Protein AF-A0A5C8BKN3-F1 (afdb_monomer_lite)

Foldseek 3Di:
DDPDPVRVVVVVVVVVCCQQQPAQDVVVVGHHNVPDD

Radius of gyration: 13.1 Å; chains: 1; bounding box: 30×18×30 Å

Sequence (37 aa):
LFESIEQVKQQSTQWLWMYNNVRPHMANGGIPPVFKK

Structure (mmCIF, N/CA/C/O backbone):
data_AF-A0A5C8BKN3-F1
#
_entry.id   AF-A0A5C8BKN3-F1
#
loop_
_atom_site.group_PDB
_atom_site.id
_atom_site.type_symbol
_atom_site.label_atom_id
_atom_site.label_alt_id
_atom_site.label_comp_id
_atom_site.label_asym_id
_atom_site.label_entity_id
_atom_site.label_seq_id
_atom_site.pdbx_PDB_ins_code
_atom_site.Cartn_x
_atom_site.Cartn_y
_atom_site.Cartn_z
_atom_site.occupancy
_atom_site.B_iso_or_equiv
_atom_site.auth_seq_id
_atom_site.auth_comp_id
_atom_site.auth_asym_id
_atom_site.auth_atom_id
_atom_site.pdbx_PDB_model_num
ATOM 1 N N . LEU A 1 1 ? -16.735 9.138 6.036 1.00 85.50 1 LEU A N 1
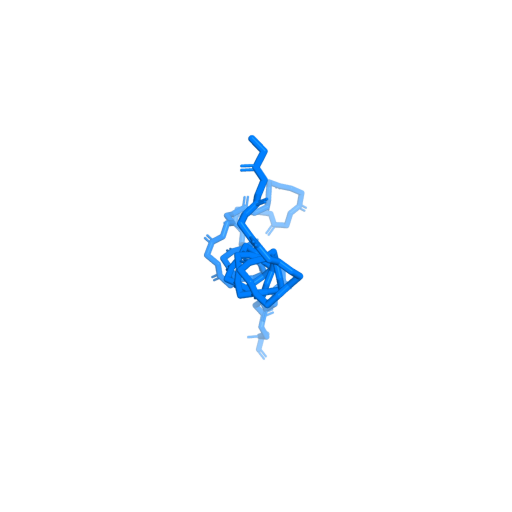ATOM 2 C CA . LEU A 1 1 ? -15.902 8.558 7.118 1.00 85.50 1 LEU A CA 1
ATOM 3 C C . LEU A 1 1 ? -15.934 7.042 6.972 1.00 85.50 1 LEU A C 1
ATOM 5 O O . LEU A 1 1 ? -16.924 6.546 6.454 1.00 85.50 1 LEU A O 1
ATOM 9 N N . PHE A 1 2 ? -14.866 6.338 7.354 1.00 95.38 2 PHE A N 1
ATOM 10 C CA . PHE A 1 2 ? -14.825 4.871 7.315 1.00 95.38 2 PHE A CA 1
ATOM 11 C C . PHE A 1 2 ? -15.651 4.261 8.450 1.00 95.38 2 PHE A C 1
ATOM 13 O O . PHE A 1 2 ? -15.787 4.865 9.512 1.00 95.38 2 PHE A O 1
ATOM 20 N N . GLU A 1 3 ? -16.167 3.060 8.220 1.00 96.31 3 GLU A N 1
ATOM 21 C CA . GLU A 1 3 ? -17.051 2.333 9.132 1.00 96.31 3 GLU A CA 1
ATOM 22 C C . GLU A 1 3 ? -16.271 1.550 10.196 1.00 96.31 3 GLU A C 1
ATOM 24 O O . GLU A 1 3 ? -16.766 1.339 11.300 1.00 96.31 3 GLU A O 1
ATOM 29 N N . SER A 1 4 ? -15.038 1.12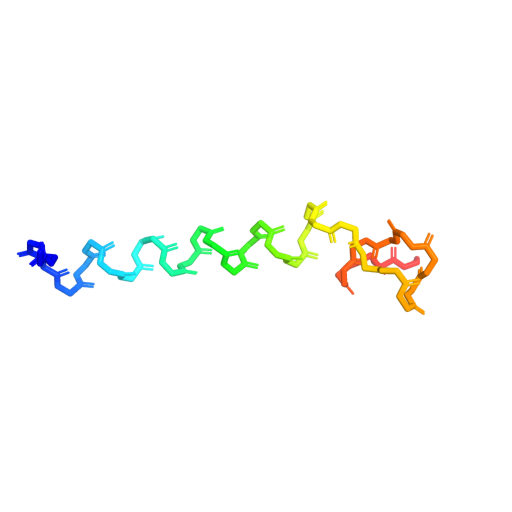5 9.895 1.00 98.19 4 SER A N 1
ATOM 30 C CA . SER A 1 4 ? -14.164 0.438 10.853 1.00 98.19 4 SER A CA 1
ATOM 31 C C . SER A 1 4 ? -12.689 0.474 10.443 1.00 98.19 4 SER A C 1
ATOM 33 O O . SER A 1 4 ? -12.345 0.712 9.284 1.00 98.19 4 SER A O 1
ATOM 35 N N . ILE A 1 5 ? -11.800 0.165 11.392 1.00 98.19 5 ILE A N 1
ATOM 36 C CA . ILE A 1 5 ? -10.366 -0.037 11.122 1.00 98.19 5 ILE A CA 1
ATOM 37 C C . ILE A 1 5 ? -10.154 -1.188 10.131 1.00 98.19 5 ILE A C 1
ATOM 39 O O . ILE A 1 5 ? -9.276 -1.113 9.273 1.00 98.19 5 ILE A O 1
ATOM 43 N N . GLU A 1 6 ? -10.966 -2.242 10.221 1.00 98.25 6 GLU A N 1
ATOM 44 C CA . GLU A 1 6 ? -10.848 -3.396 9.332 1.00 98.25 6 GLU A CA 1
ATOM 45 C C . GLU A 1 6 ? -11.185 -3.021 7.884 1.00 98.25 6 GLU A C 1
ATOM 47 O O . GLU A 1 6 ? -10.444 -3.375 6.968 1.00 98.25 6 GLU A O 1
ATOM 52 N N . GLN A 1 7 ? -12.208 -2.185 7.679 1.00 97.94 7 GLN A N 1
ATOM 53 C CA . GLN A 1 7 ? -12.541 -1.640 6.362 1.00 97.94 7 GLN A CA 1
ATOM 54 C C . GLN A 1 7 ? -11.375 -0.828 5.766 1.00 97.94 7 GLN A C 1
ATOM 56 O O . GLN A 1 7 ? -11.084 -0.933 4.572 1.00 97.94 7 GLN A O 1
ATOM 61 N N . VAL A 1 8 ? -10.693 -0.016 6.581 1.00 97.75 8 VAL A N 1
ATOM 62 C CA . VAL A 1 8 ? -9.532 0.778 6.140 1.00 97.75 8 VAL A CA 1
ATOM 63 C C . VAL A 1 8 ? -8.351 -0.120 5.794 1.00 97.75 8 VAL A C 1
ATOM 65 O O . VAL A 1 8 ? -7.692 0.102 4.777 1.00 97.75 8 VAL A O 1
ATOM 68 N N . LYS A 1 9 ? -8.088 -1.153 6.602 1.00 98.44 9 LYS A N 1
ATOM 69 C CA . LYS A 1 9 ? -7.017 -2.122 6.339 1.00 98.44 9 LYS A CA 1
ATOM 70 C C . LYS A 1 9 ? -7.240 -2.847 5.018 1.00 98.44 9 LYS A C 1
ATOM 72 O O . LYS A 1 9 ? -6.329 -2.862 4.198 1.00 98.44 9 LYS A O 1
ATOM 77 N N . GLN A 1 10 ? -8.443 -3.366 4.778 1.00 98.31 10 GLN A N 1
ATOM 78 C CA . GLN A 1 10 ? -8.771 -4.072 3.535 1.00 98.31 10 GLN A CA 1
ATOM 79 C C . GLN A 1 10 ? -8.559 -3.185 2.303 1.00 98.31 10 GLN A C 1
ATOM 81 O O . GLN A 1 10 ? -7.870 -3.584 1.362 1.00 98.31 10 GLN A O 1
ATOM 86 N N . GLN A 1 11 ? -9.062 -1.948 2.345 1.00 97.94 11 GLN A N 1
ATOM 87 C CA . GLN A 1 11 ? -8.861 -0.976 1.267 1.00 97.94 11 GLN A CA 1
ATOM 88 C C . GLN A 1 11 ? -7.379 -0.632 1.064 1.00 97.94 11 GLN A C 1
ATOM 90 O O . GLN A 1 11 ? -6.905 -0.587 -0.071 1.00 97.94 11 GLN A O 1
ATOM 95 N N . SER A 1 12 ? -6.627 -0.436 2.150 1.00 97.81 12 SER A N 1
ATOM 96 C CA . SER A 1 12 ? -5.193 -0.119 2.095 1.00 97.81 12 SER A CA 1
ATOM 97 C C . SER A 1 12 ? -4.379 -1.276 1.511 1.00 97.81 12 SER A C 1
ATOM 99 O O . SER A 1 12 ? -3.493 -1.057 0.684 1.00 97.81 12 SER A O 1
ATOM 101 N N . THR A 1 13 ? -4.704 -2.516 1.883 1.00 97.69 13 THR A N 1
ATOM 102 C CA . THR A 1 13 ? -4.077 -3.725 1.337 1.00 97.69 13 THR A CA 1
ATOM 103 C C . THR A 1 13 ? -4.353 -3.866 -0.157 1.00 97.69 13 THR A C 1
ATOM 105 O O . THR A 1 13 ? -3.421 -4.101 -0.928 1.00 97.69 13 THR A O 1
ATOM 108 N N . GLN A 1 14 ? -5.604 -3.674 -0.585 1.00 97.75 14 GLN A N 1
ATOM 109 C CA . GLN A 1 14 ? -5.964 -3.729 -2.002 1.00 97.7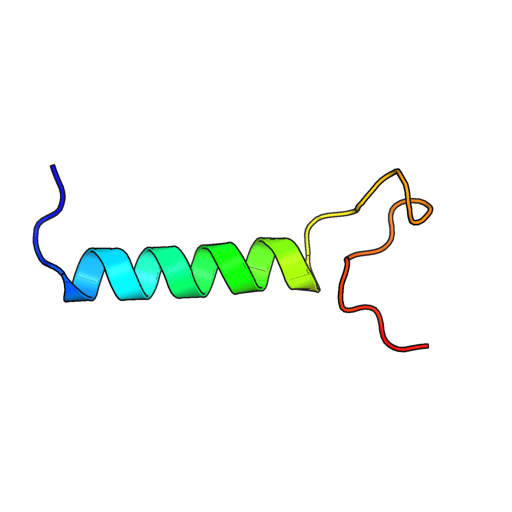5 14 GLN A CA 1
ATOM 110 C C . GLN A 1 14 ? -5.249 -2.635 -2.803 1.00 97.75 14 GLN A C 1
ATOM 112 O O . GLN A 1 14 ? -4.690 -2.909 -3.867 1.00 97.75 14 GLN A O 1
ATOM 117 N N . TRP A 1 15 ? -5.223 -1.407 -2.282 1.00 96.69 15 TRP A N 1
ATOM 118 C CA . TRP A 1 15 ? -4.540 -0.290 -2.926 1.00 96.69 15 TRP A CA 1
ATOM 119 C C . TRP A 1 15 ? -3.043 -0.560 -3.093 1.00 96.69 15 TRP A C 1
ATOM 121 O O . TRP A 1 15 ? -2.503 -0.382 -4.187 1.00 96.69 15 TRP A O 1
ATOM 131 N N . LEU A 1 16 ? -2.383 -1.055 -2.041 1.00 96.69 16 LEU A N 1
ATOM 132 C CA . LEU A 1 16 ? -0.958 -1.375 -2.077 1.00 96.69 16 LEU A CA 1
ATOM 133 C C . LEU A 1 16 ? -0.656 -2.454 -3.123 1.00 96.69 16 LEU A C 1
ATOM 135 O O . LEU A 1 16 ? 0.316 -2.340 -3.871 1.00 96.69 16 LEU A O 1
ATOM 139 N N . TRP A 1 17 ? -1.503 -3.481 -3.212 1.00 95.56 17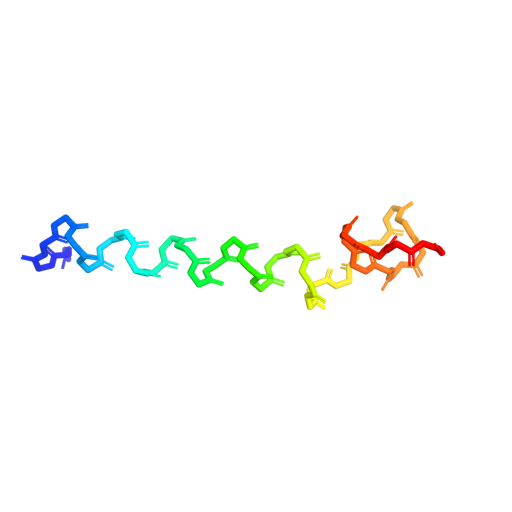 TRP A N 1
ATOM 140 C CA . TRP A 1 17 ? -1.355 -4.521 -4.225 1.00 95.56 17 TRP A CA 1
ATOM 141 C C . TRP A 1 17 ? -1.495 -3.955 -5.643 1.00 95.56 17 TRP A C 1
ATOM 143 O O . TRP A 1 17 ? -0.634 -4.215 -6.485 1.00 95.56 17 TRP A O 1
ATOM 153 N N . MET A 1 18 ? -2.519 -3.133 -5.894 1.00 95.75 18 MET A N 1
ATOM 154 C CA . MET A 1 18 ? -2.742 -2.498 -7.199 1.00 95.75 18 MET A CA 1
ATOM 155 C C . MET A 1 18 ? -1.569 -1.604 -7.606 1.00 95.75 18 MET A C 1
ATOM 157 O O . MET A 1 18 ? -1.099 -1.676 -8.744 1.00 95.75 18 MET A O 1
ATOM 161 N N . TYR A 1 19 ? -1.064 -0.790 -6.679 1.00 93.38 19 TYR A N 1
ATOM 162 C CA . TYR A 1 19 ? 0.080 0.080 -6.933 1.00 93.38 19 TYR A CA 1
ATOM 163 C C . TYR A 1 19 ? 1.324 -0.721 -7.328 1.00 93.38 19 TYR A C 1
ATOM 165 O O . TYR A 1 19 ? 1.997 -0.388 -8.299 1.00 93.38 19 TYR A O 1
ATOM 173 N N . ASN A 1 20 ? 1.600 -1.798 -6.597 1.00 93.25 20 ASN A N 1
ATOM 174 C CA . ASN A 1 20 ? 2.813 -2.586 -6.770 1.00 93.25 20 ASN A CA 1
ATOM 175 C C . ASN A 1 20 ? 2.789 -3.513 -7.991 1.00 93.25 20 ASN A C 1
ATOM 177 O O . ASN A 1 20 ? 3.847 -3.772 -8.565 1.00 93.25 20 ASN A O 1
ATOM 181 N N . ASN A 1 21 ? 1.615 -4.019 -8.377 1.00 92.88 21 ASN A N 1
ATOM 182 C CA . ASN A 1 21 ? 1.505 -5.085 -9.380 1.00 92.88 21 ASN A CA 1
ATOM 183 C C . ASN A 1 21 ? 0.860 -4.638 -10.693 1.00 92.88 21 ASN A C 1
ATOM 185 O O . ASN A 1 21 ? 1.119 -5.247 -11.724 1.00 92.88 21 ASN A O 1
ATOM 189 N N . VAL A 1 22 ? 0.027 -3.594 -10.674 1.00 92.94 22 VAL A N 1
ATOM 190 C CA . VAL A 1 22 ? -0.764 -3.192 -11.847 1.00 92.94 22 VAL A CA 1
ATOM 191 C C . VAL A 1 22 ? -0.360 -1.816 -12.356 1.00 92.94 22 VAL A C 1
ATOM 193 O O . VAL A 1 22 ? -0.294 -1.607 -13.565 1.00 92.94 22 VAL A O 1
ATOM 196 N N . ARG A 1 23 ? -0.091 -0.857 -11.462 1.00 92.25 23 ARG A N 1
ATOM 197 C CA . ARG A 1 23 ? 0.138 0.530 -11.873 1.00 92.25 23 ARG A CA 1
ATOM 198 C C . ARG A 1 23 ? 1.479 0.680 -12.613 1.00 92.25 23 ARG A C 1
ATOM 200 O O . ARG A 1 23 ? 2.524 0.475 -11.997 1.00 92.25 23 ARG A O 1
ATOM 207 N N . PRO A 1 24 ? 1.479 1.118 -13.885 1.00 89.75 24 PRO A N 1
ATOM 208 C CA . PRO A 1 24 ? 2.712 1.352 -14.625 1.00 89.75 24 PRO A CA 1
ATOM 209 C C . PRO A 1 24 ? 3.472 2.539 -14.024 1.00 89.75 24 PRO A C 1
ATOM 211 O O . PRO A 1 24 ? 2.901 3.611 -13.794 1.00 89.75 24 PRO A O 1
ATOM 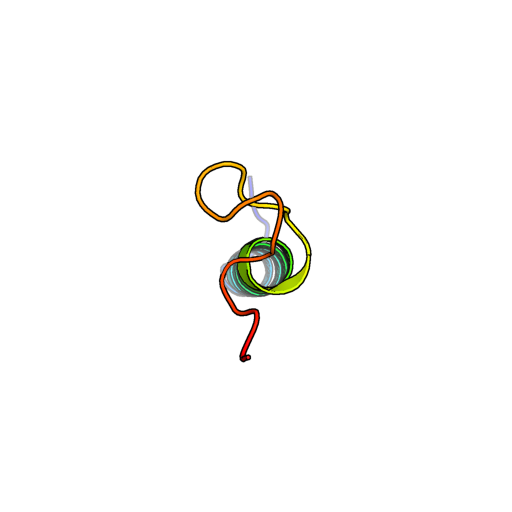214 N N . HIS A 1 25 ? 4.767 2.360 -13.764 1.00 86.81 25 HIS A N 1
ATOM 215 C CA . HIS A 1 25 ? 5.618 3.423 -13.243 1.00 86.81 25 HIS A CA 1
ATOM 216 C C . HIS A 1 25 ? 6.499 3.983 -14.363 1.00 86.81 25 HIS A C 1
ATOM 218 O O . HIS A 1 25 ? 7.387 3.300 -14.872 1.00 86.81 25 HIS A O 1
ATOM 224 N N . MET A 1 26 ? 6.268 5.240 -14.755 1.00 88.38 26 MET A N 1
ATOM 225 C CA . MET A 1 26 ? 6.956 5.858 -15.901 1.00 88.38 26 MET A CA 1
ATOM 226 C C . MET A 1 26 ? 8.478 5.896 -15.735 1.00 88.38 26 MET A C 1
ATOM 228 O O . MET A 1 26 ? 9.195 5.627 -16.693 1.00 88.38 26 MET A O 1
ATOM 232 N N . ALA A 1 27 ? 8.979 6.131 -14.516 1.00 87.38 27 ALA A N 1
ATOM 233 C CA . ALA A 1 27 ? 10.421 6.101 -14.250 1.00 87.38 27 ALA A CA 1
ATOM 234 C C . ALA A 1 27 ? 11.049 4.708 -14.469 1.00 87.38 27 ALA A C 1
ATOM 236 O O . ALA A 1 27 ? 12.250 4.611 -14.689 1.00 87.38 27 ALA A O 1
ATOM 237 N N . ASN A 1 28 ? 10.233 3.645 -14.463 1.00 86.81 28 ASN A N 1
ATOM 238 C CA . ASN A 1 28 ? 10.651 2.265 -14.718 1.00 86.81 28 ASN A CA 1
ATOM 239 C C . ASN A 1 28 ? 10.251 1.801 -16.134 1.00 86.81 28 ASN A C 1
ATOM 241 O O . ASN A 1 28 ? 10.085 0.607 -16.368 1.00 86.81 28 ASN A O 1
ATOM 245 N N . GLY A 1 29 ? 10.033 2.725 -17.077 1.00 91.44 29 GLY A N 1
ATOM 246 C CA . GLY A 1 29 ? 9.649 2.387 -18.453 1.00 91.44 29 GLY A CA 1
ATOM 247 C C . GLY A 1 29 ? 8.204 1.898 -18.596 1.00 91.44 29 GLY A C 1
ATOM 248 O O . GLY A 1 29 ? 7.905 1.128 -19.502 1.00 91.44 29 GLY A O 1
ATOM 249 N N . GLY A 1 30 ? 7.309 2.307 -17.692 1.00 91.69 30 GLY A N 1
ATOM 250 C CA . GLY A 1 30 ? 5.905 1.879 -17.705 1.00 91.69 30 GLY A CA 1
ATOM 251 C C . GLY A 1 30 ? 5.678 0.497 -17.088 1.00 91.69 30 GLY A C 1
ATOM 252 O O . GLY A 1 30 ? 4.586 -0.050 -17.191 1.00 91.69 30 GLY A O 1
ATOM 253 N N . ILE A 1 31 ? 6.685 -0.059 -16.418 1.00 91.69 31 ILE 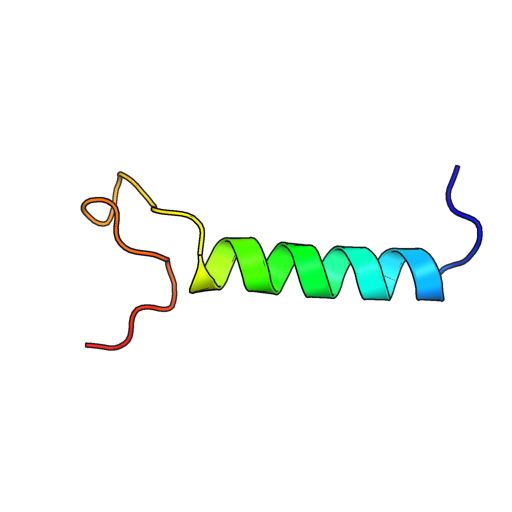A N 1
ATOM 254 C CA . ILE A 1 31 ? 6.607 -1.359 -15.755 1.00 91.69 31 ILE A CA 1
ATOM 255 C C . ILE A 1 31 ? 6.133 -1.172 -14.298 1.00 91.69 31 ILE A C 1
ATOM 257 O O . ILE A 1 31 ? 6.542 -0.199 -13.650 1.00 91.69 31 ILE A O 1
ATOM 261 N N . PRO A 1 32 ? 5.273 -2.059 -13.757 1.00 92.31 32 PRO A N 1
ATOM 262 C CA . PRO A 1 32 ? 4.889 -2.014 -12.350 1.00 92.31 32 PRO A CA 1
ATOM 263 C C . PRO A 1 32 ? 6.077 -2.211 -11.389 1.00 92.31 32 PRO A C 1
ATOM 265 O O . PRO A 1 32 ? 7.028 -2.921 -11.724 1.00 92.31 32 PRO A O 1
ATOM 268 N N . PRO A 1 33 ? 6.037 -1.631 -10.174 1.00 89.44 33 PRO A N 1
ATOM 269 C CA . PRO A 1 33 ? 7.159 -1.651 -9.230 1.00 89.44 33 PRO A CA 1
ATOM 270 C C . PRO A 1 33 ? 7.709 -3.040 -8.883 1.00 89.44 33 PRO A C 1
ATOM 272 O O . PRO A 1 33 ? 8.920 -3.196 -8.752 1.00 89.44 33 PRO A O 1
ATOM 275 N N . VAL A 1 34 ? 6.842 -4.045 -8.731 1.00 86.69 34 VAL A N 1
ATOM 276 C CA . VAL A 1 34 ? 7.234 -5.402 -8.301 1.00 86.69 34 VAL A CA 1
ATOM 277 C C . VAL A 1 34 ? 7.510 -6.326 -9.491 1.00 86.69 34 VAL A C 1
ATOM 279 O O . VAL A 1 34 ? 7.608 -7.538 -9.322 1.00 86.69 34 VAL A O 1
ATOM 282 N N . PHE A 1 35 ? 7.693 -5.788 -10.700 1.00 69.75 35 PHE A N 1
ATOM 283 C CA . PHE A 1 35 ? 8.135 -6.601 -11.829 1.00 69.75 35 PHE A CA 1
ATOM 284 C C . PHE A 1 35 ? 9.499 -7.234 -11.522 1.00 69.75 35 PHE A C 1
ATOM 286 O O . PHE A 1 35 ? 10.550 -6.593 -11.591 1.00 69.75 35 PHE A O 1
ATOM 293 N N . LYS A 1 36 ? 9.467 -8.512 -11.142 1.00 61.84 36 LYS A N 1
ATOM 294 C CA . LYS A 1 36 ? 10.654 -9.348 -11.027 1.00 61.84 36 LYS A CA 1
ATOM 295 C C . LYS A 1 36 ? 11.061 -9.723 -12.448 1.00 61.84 36 LYS A C 1
ATOM 297 O O . LYS A 1 36 ? 10.248 -10.279 -13.180 1.00 61.84 36 LYS A O 1
ATOM 302 N N . LYS A 1 37 ? 12.285 -9.351 -12.823 1.00 59.66 37 LYS A N 1
ATOM 303 C CA . LYS A 1 37 ? 12.939 -9.879 -14.024 1.00 59.66 37 LYS A CA 1
ATOM 304 C C . LYS A 1 37 ? 13.127 -11.385 -13.914 1.00 59.66 37 LYS A C 1
ATOM 306 O O . LYS A 1 37 ? 13.347 -11.855 -12.774 1.00 59.66 37 LYS A O 1
#

pLDDT: mean 91.31, std 9.17, range [59.66, 98.44]

Secondary structure (DSSP, 8-state):
--S-HHHHHHHHHHHHHHHHHTS-BGGGTTB-TT---